Protein AF-A0A2V9MD38-F1 (afdb_monomer)

Sequence (112 aa):
MKYLKCSGLAAVSISLLCCALIQVLAQTASPVRDPFTPEQRKYWALQKVNRVDRPAVRHAGWARNPVDAFVLAQLEAKGLRPNPPADKITLLRRATLDLTGLPPTPEEVETF

Radius of gyration: 35.56 Å; Cα contacts (8 Å, |Δi|>4): 46; chains: 1; bounding box: 73×45×102 Å

Structure (mmCIF, N/CA/C/O backbone):
data_AF-A0A2V9MD38-F1
#
_entry.id   AF-A0A2V9MD38-F1
#
loop_
_atom_site.group_PDB
_atom_site.id
_atom_site.type_symbol
_atom_site.label_atom_id
_atom_site.label_alt_id
_atom_site.label_comp_id
_atom_site.label_asym_id
_atom_site.label_entity_id
_atom_site.label_seq_id
_atom_site.pdbx_PDB_ins_code
_atom_site.Cartn_x
_atom_site.Cartn_y
_atom_site.Cartn_z
_atom_site.occupancy
_atom_site.B_iso_or_equiv
_atom_site.auth_seq_id
_atom_site.auth_comp_id
_atom_site.auth_asym_id
_atom_site.auth_atom_id
_atom_site.pdbx_PDB_model_num
ATOM 1 N N . MET A 1 1 ? 52.778 15.391 -79.023 1.00 40.88 1 MET A N 1
ATOM 2 C CA . MET A 1 1 ? 53.192 16.340 -77.963 1.00 40.88 1 MET A CA 1
ATOM 3 C C . MET A 1 1 ? 51.948 16.879 -77.273 1.00 40.88 1 MET A C 1
ATOM 5 O O . MET A 1 1 ? 51.104 17.383 -77.991 1.00 40.88 1 MET A O 1
ATOM 9 N N . LYS A 1 2 ? 51.857 16.668 -75.941 1.00 52.50 2 LYS A N 1
ATOM 10 C CA . LYS A 1 2 ? 51.212 17.462 -74.858 1.00 52.50 2 LYS A CA 1
ATOM 11 C C . LYS A 1 2 ? 49.945 18.232 -75.285 1.00 52.50 2 LYS A C 1
ATOM 13 O O . LYS A 1 2 ? 50.048 19.066 -76.156 1.00 52.50 2 LYS A O 1
ATOM 18 N N . TYR A 1 3 ? 48.749 17.980 -74.748 1.00 51.81 3 TYR A N 1
ATOM 19 C CA . TYR A 1 3 ? 48.346 18.489 -73.433 1.00 51.81 3 TYR A CA 1
ATOM 20 C C . TYR A 1 3 ? 47.459 17.498 -72.670 1.00 51.81 3 TYR A C 1
ATOM 22 O O . TYR A 1 3 ? 46.305 17.234 -72.998 1.00 51.81 3 TYR A O 1
ATOM 30 N N . LEU A 1 4 ? 48.060 16.968 -71.613 1.00 49.25 4 LEU A N 1
ATOM 31 C CA . LEU A 1 4 ? 47.432 16.261 -70.516 1.00 49.25 4 LEU A CA 1
ATOM 32 C C . LEU A 1 4 ? 46.747 17.293 -69.590 1.00 49.25 4 LEU A C 1
ATOM 34 O O . LEU A 1 4 ? 47.369 18.289 -69.239 1.00 49.25 4 LEU A O 1
ATOM 38 N N . LYS A 1 5 ? 45.562 16.937 -69.073 1.00 54.25 5 LYS A N 1
ATOM 39 C CA . LYS A 1 5 ? 45.207 17.080 -67.642 1.00 54.25 5 LYS A CA 1
ATOM 40 C C . LYS A 1 5 ? 44.910 18.502 -67.106 1.00 54.25 5 LYS A C 1
ATOM 42 O O . LYS A 1 5 ? 45.734 19.085 -66.420 1.00 54.25 5 LYS A O 1
ATOM 47 N N . CYS A 1 6 ? 43.672 18.986 -67.277 1.00 48.53 6 CYS A N 1
ATOM 48 C CA . CYS A 1 6 ? 43.120 20.089 -66.455 1.00 48.53 6 CYS A CA 1
ATOM 49 C C . CYS A 1 6 ? 41.700 19.847 -65.892 1.00 48.53 6 CYS A C 1
ATOM 51 O O . CYS A 1 6 ? 41.157 20.711 -65.213 1.00 48.53 6 CYS A O 1
ATOM 53 N N . SER A 1 7 ? 41.090 18.674 -66.092 1.00 54.84 7 SER A N 1
ATOM 54 C CA . SER A 1 7 ? 39.696 18.402 -65.684 1.00 54.84 7 SER A CA 1
ATOM 55 C C . SER A 1 7 ? 39.518 17.943 -64.226 1.00 54.84 7 SER A C 1
ATOM 57 O O . SER A 1 7 ? 38.396 17.889 -63.736 1.00 54.84 7 SER A O 1
ATOM 59 N N . GLY A 1 8 ? 40.602 17.601 -63.520 1.00 55.31 8 GLY A N 1
ATOM 60 C CA . GLY A 1 8 ? 40.534 17.074 -62.149 1.00 55.31 8 GLY A CA 1
ATOM 61 C C . GLY A 1 8 ? 40.516 18.142 -61.053 1.00 55.31 8 GLY A C 1
ATOM 62 O O . GLY A 1 8 ? 39.910 17.931 -60.008 1.00 55.31 8 GLY A O 1
ATOM 63 N N . LEU A 1 9 ? 41.144 19.302 -61.279 1.00 55.59 9 LEU A N 1
ATOM 64 C CA . LEU A 1 9 ? 41.342 20.301 -60.222 1.00 55.59 9 LEU A CA 1
ATOM 65 C C . LEU A 1 9 ? 40.038 21.018 -59.835 1.00 55.59 9 LEU A C 1
ATOM 67 O O . LEU A 1 9 ? 39.780 21.192 -58.648 1.00 55.59 9 LEU A O 1
ATOM 71 N N . ALA A 1 10 ? 39.198 21.366 -60.819 1.00 56.94 10 ALA A N 1
ATOM 72 C CA . ALA A 1 10 ? 37.931 22.075 -60.604 1.00 56.94 10 ALA A CA 1
ATOM 73 C C . ALA A 1 10 ? 36.861 21.205 -59.913 1.00 56.94 10 ALA A C 1
ATOM 75 O O . ALA A 1 10 ? 36.119 21.685 -59.058 1.00 56.94 10 ALA A O 1
ATOM 76 N N . ALA A 1 11 ? 36.816 19.907 -60.231 1.00 59.62 11 ALA A N 1
ATOM 77 C CA . ALA A 1 11 ? 35.900 18.959 -59.593 1.00 59.62 11 ALA A CA 1
ATOM 78 C C . ALA A 1 11 ? 36.239 18.749 -58.105 1.00 59.62 11 ALA A C 1
ATOM 80 O O . ALA A 1 11 ? 35.344 18.674 -57.262 1.00 59.62 11 ALA A O 1
ATOM 81 N N . VAL A 1 12 ? 37.534 18.732 -57.770 1.00 59.59 12 VAL A N 1
ATOM 82 C CA . VAL A 1 12 ? 38.005 18.644 -56.381 1.00 59.59 12 VAL A CA 1
ATOM 83 C C . VAL A 1 12 ? 37.663 19.921 -55.604 1.00 59.59 12 VAL A C 1
ATOM 85 O O . VAL A 1 12 ? 37.255 19.829 -54.452 1.00 59.59 12 VAL A O 1
ATOM 88 N N . SER A 1 13 ? 37.724 21.106 -56.225 1.00 65.56 13 SER A N 1
ATOM 89 C CA . SER A 1 13 ? 37.388 22.372 -55.546 1.00 65.56 13 SER A CA 1
ATOM 90 C C . SER A 1 13 ? 35.896 22.487 -55.219 1.00 65.56 13 SER A C 1
ATOM 92 O O . SER A 1 13 ? 35.540 22.889 -54.113 1.00 65.56 13 SER A O 1
ATOM 94 N N . ILE A 1 14 ? 35.019 22.097 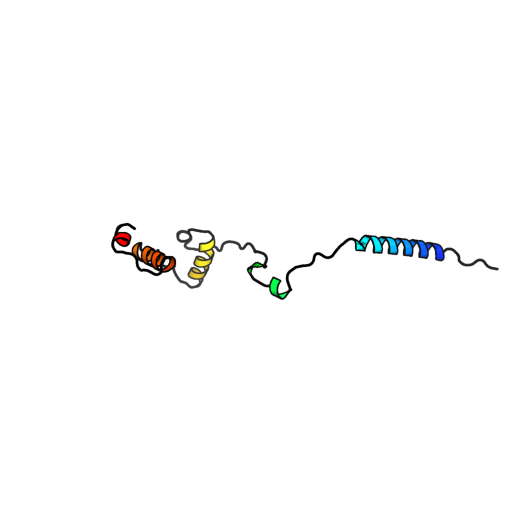-56.150 1.00 72.94 14 ILE A N 1
ATOM 95 C CA . ILE A 1 14 ? 33.560 22.123 -55.946 1.00 72.94 14 ILE A CA 1
ATOM 96 C C . ILE A 1 14 ? 33.146 21.105 -54.878 1.00 72.94 14 ILE A C 1
ATOM 98 O O . ILE A 1 14 ? 32.331 21.418 -54.012 1.00 72.94 14 ILE A O 1
ATOM 102 N N . SER A 1 15 ? 33.747 19.911 -54.884 1.00 72.19 15 SER A N 1
ATOM 103 C CA . SER A 1 15 ? 33.488 18.897 -53.857 1.00 72.19 15 SER A CA 1
ATOM 104 C C . SER A 1 15 ? 33.952 19.344 -52.469 1.00 72.19 15 SER A C 1
ATOM 106 O O . SER A 1 15 ? 33.262 19.083 -51.487 1.00 72.19 15 SER A O 1
ATOM 108 N N . LEU A 1 16 ? 35.094 20.031 -52.374 1.00 73.19 16 LEU A N 1
ATOM 109 C CA . LEU A 1 16 ? 35.608 20.555 -51.107 1.00 73.19 16 LEU A CA 1
ATOM 110 C C . LEU A 1 16 ? 34.762 21.721 -50.581 1.00 73.19 16 LEU A C 1
ATOM 112 O O . LEU A 1 16 ? 34.474 21.761 -49.389 1.00 73.19 16 LEU A O 1
ATOM 116 N N . LEU A 1 17 ? 34.301 22.622 -51.455 1.00 77.12 17 LEU A N 1
ATOM 117 C CA . LEU A 1 17 ? 33.382 23.707 -51.089 1.00 77.12 17 LEU A CA 1
ATOM 118 C C . LEU A 1 17 ? 32.014 23.178 -50.646 1.00 77.12 17 LEU A C 1
ATOM 120 O O . LEU A 1 17 ? 31.449 23.676 -49.677 1.00 77.12 17 LEU A O 1
ATOM 124 N N . CYS A 1 18 ? 31.502 22.142 -51.312 1.00 78.50 18 CYS A N 1
ATOM 125 C CA . CYS A 1 18 ? 30.250 21.494 -50.936 1.00 78.50 18 CYS A CA 1
ATOM 126 C C . CYS A 1 18 ? 30.373 20.785 -49.578 1.00 78.50 18 CYS A C 1
ATOM 128 O O . CYS A 1 18 ? 29.533 20.987 -48.705 1.00 78.50 18 CYS A O 1
ATOM 130 N N . CYS A 1 19 ? 31.463 20.040 -49.348 1.00 76.81 19 CYS A N 1
ATOM 131 C CA . CYS A 1 19 ? 31.754 19.457 -48.036 1.00 76.81 19 CYS A CA 1
ATOM 132 C C . CYS A 1 19 ? 31.870 20.530 -46.950 1.00 76.81 19 CYS A C 1
ATOM 134 O O . CYS A 1 19 ? 31.269 20.374 -45.894 1.00 76.81 19 CYS A O 1
ATOM 136 N N . ALA A 1 20 ? 32.576 21.632 -47.214 1.00 77.81 20 ALA A N 1
ATOM 137 C CA . ALA A 1 20 ? 32.715 22.724 -46.256 1.00 77.81 20 ALA A CA 1
ATOM 138 C C . ALA A 1 20 ? 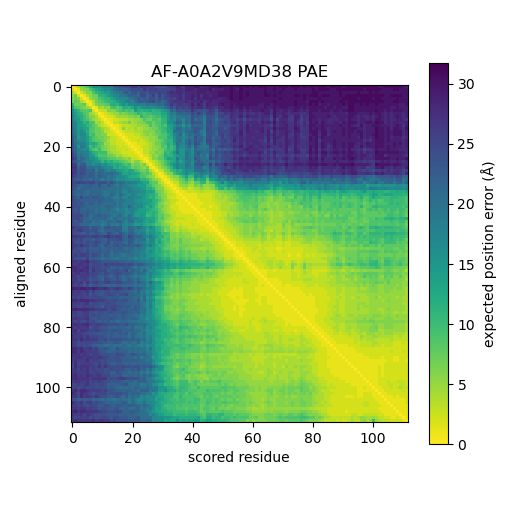31.358 23.373 -45.924 1.00 77.81 20 ALA A C 1
ATOM 140 O O . ALA A 1 20 ? 31.078 23.646 -44.760 1.00 77.81 20 ALA A O 1
ATOM 141 N N . LEU A 1 21 ? 30.480 23.554 -46.917 1.00 75.62 21 LEU A N 1
ATOM 142 C CA . LEU A 1 21 ? 29.130 24.083 -46.710 1.00 75.62 21 LEU A CA 1
ATOM 143 C C . LEU A 1 21 ? 28.262 23.120 -45.879 1.00 75.62 21 LEU A C 1
ATOM 145 O O . LEU A 1 21 ? 27.587 23.546 -44.944 1.00 75.62 21 LEU A O 1
ATOM 149 N N . ILE A 1 22 ? 28.329 21.816 -46.168 1.00 73.88 22 ILE A N 1
ATOM 150 C CA . ILE A 1 22 ? 27.633 20.765 -45.406 1.00 73.88 22 ILE A CA 1
ATOM 151 C C . ILE A 1 22 ? 28.163 20.700 -43.963 1.00 73.88 22 ILE A C 1
ATOM 153 O O . ILE A 1 22 ? 27.381 20.591 -43.019 1.00 73.88 22 ILE A O 1
ATOM 157 N N . GLN A 1 23 ? 29.478 20.827 -43.773 1.00 73.25 23 GLN A N 1
ATOM 158 C CA . GLN A 1 23 ? 30.113 20.850 -42.454 1.00 73.25 23 GLN A CA 1
ATOM 159 C C . GLN A 1 23 ? 29.744 22.097 -41.639 1.00 73.25 23 GLN A C 1
ATOM 161 O O . GLN A 1 23 ? 29.632 21.996 -40.420 1.00 73.25 23 GLN A O 1
ATOM 166 N N . VAL A 1 24 ? 29.544 23.258 -42.272 1.00 72.19 24 VAL A N 1
ATOM 167 C CA . VAL A 1 24 ? 29.105 24.493 -41.594 1.00 72.19 24 VAL A CA 1
ATOM 168 C C . VAL A 1 24 ? 27.626 24.422 -41.203 1.00 72.19 24 VAL A C 1
ATOM 170 O O . VAL A 1 24 ? 27.275 24.793 -40.086 1.00 72.19 24 VAL A O 1
ATOM 173 N N . LEU A 1 25 ? 26.760 23.881 -42.067 1.00 67.06 25 LEU A N 1
ATOM 174 C CA . LEU A 1 25 ? 25.333 23.704 -41.760 1.00 67.06 25 LEU A CA 1
ATOM 175 C C . LEU A 1 25 ? 25.091 22.697 -40.621 1.00 67.06 25 LEU A C 1
ATOM 177 O O . LEU A 1 25 ? 24.135 22.846 -39.866 1.00 67.06 25 LEU A O 1
ATOM 181 N N . ALA A 1 26 ? 25.971 21.707 -40.447 1.00 67.19 26 ALA A N 1
ATOM 182 C CA . ALA A 1 26 ? 25.874 20.729 -39.361 1.00 67.19 26 ALA A CA 1
ATOM 183 C C . ALA A 1 26 ? 26.174 21.309 -37.960 1.00 67.19 26 ALA A C 1
ATOM 185 O O . ALA A 1 26 ? 25.845 20.679 -36.955 1.00 67.19 26 ALA A O 1
ATOM 186 N N . GLN A 1 27 ? 26.783 22.497 -37.863 1.00 64.06 27 GLN A N 1
ATOM 187 C CA . GLN A 1 27 ? 27.236 23.079 -36.590 1.00 64.06 27 GLN A CA 1
ATOM 188 C C . GLN A 1 27 ? 26.149 23.849 -35.822 1.00 64.06 27 GLN A C 1
ATOM 190 O O . GLN A 1 27 ? 26.396 24.299 -34.706 1.00 64.06 27 GLN A O 1
ATOM 195 N N . THR A 1 28 ? 24.936 23.995 -36.364 1.00 58.69 28 THR A N 1
ATOM 196 C CA . THR A 1 28 ? 23.860 24.749 -35.691 1.00 58.69 28 THR A CA 1
ATOM 197 C C . THR A 1 28 ? 23.119 23.943 -34.622 1.00 58.69 28 THR A C 1
ATOM 199 O O . THR A 1 28 ? 22.321 24.503 -33.871 1.00 58.69 28 THR A O 1
ATOM 202 N N . ALA A 1 29 ? 23.368 22.635 -34.522 1.00 66.50 29 ALA A N 1
ATOM 203 C CA . ALA A 1 29 ? 22.769 21.794 -33.495 1.00 66.50 29 ALA A CA 1
ATOM 204 C C . ALA A 1 29 ? 23.594 21.874 -32.201 1.00 66.50 29 ALA A C 1
ATOM 206 O O . ALA A 1 29 ? 24.564 21.143 -32.008 1.00 66.50 29 ALA A O 1
ATOM 207 N N . SER A 1 30 ? 23.202 22.770 -31.294 1.00 65.81 30 SER A N 1
ATOM 208 C CA . SER A 1 30 ? 23.730 22.754 -29.927 1.00 65.81 30 SER A CA 1
ATOM 209 C C . SER A 1 30 ? 23.246 21.487 -29.208 1.00 65.81 30 SER A C 1
ATOM 211 O O . SER A 1 30 ? 22.045 21.204 -29.240 1.00 65.81 30 SER A O 1
ATOM 213 N N . PRO A 1 31 ? 24.129 20.714 -28.549 1.00 74.00 31 PRO A N 1
ATOM 214 C CA . PRO A 1 31 ? 23.708 19.522 -27.829 1.00 74.00 31 PRO A CA 1
ATOM 215 C C . PRO A 1 31 ? 22.826 19.924 -26.645 1.00 74.00 31 PRO A C 1
ATOM 217 O O . PRO A 1 31 ? 23.220 20.738 -25.805 1.00 74.00 31 PRO A O 1
ATOM 220 N N . VAL A 1 32 ? 21.634 19.332 -26.561 1.00 80.00 32 VAL A N 1
ATOM 221 C CA . VAL A 1 32 ? 20.804 19.411 -25.356 1.00 80.00 32 VAL A CA 1
ATOM 222 C C . VAL A 1 32 ? 21.597 18.769 -24.219 1.00 80.00 32 VAL A C 1
ATOM 224 O O . VAL A 1 32 ? 21.922 17.583 -24.274 1.00 80.00 32 VAL A O 1
ATOM 227 N N . ARG A 1 33 ? 21.953 19.559 -23.203 1.00 78.94 33 ARG A N 1
ATOM 228 C CA . ARG A 1 33 ? 22.605 19.042 -21.997 1.00 78.94 33 ARG A CA 1
ATOM 229 C C . ARG A 1 33 ? 21.561 18.283 -21.188 1.00 78.94 33 ARG A C 1
ATOM 231 O O . ARG A 1 33 ? 20.634 18.896 -20.667 1.00 78.94 33 ARG A O 1
ATOM 238 N N . ASP A 1 34 ? 21.706 16.966 -21.105 1.00 84.12 34 ASP A N 1
ATOM 239 C CA . ASP A 1 34 ? 20.925 16.158 -20.171 1.00 84.12 34 ASP A CA 1
ATOM 240 C C . ASP A 1 34 ? 21.392 16.492 -18.744 1.00 84.12 34 ASP A C 1
ATOM 242 O O . ASP A 1 34 ? 22.584 16.345 -18.455 1.00 84.12 34 ASP A O 1
ATOM 246 N N . PRO A 1 35 ? 20.507 16.984 -17.860 1.00 87.69 35 PRO A N 1
ATOM 247 C CA . PRO A 1 35 ? 20.882 17.308 -16.490 1.00 87.69 35 PRO A CA 1
ATOM 248 C C . PRO A 1 35 ? 21.184 16.065 -15.634 1.00 87.69 35 PRO A C 1
ATOM 250 O O . PRO A 1 35 ? 21.645 16.228 -14.506 1.00 87.69 35 PRO A O 1
ATOM 253 N N . PHE A 1 36 ? 20.938 14.845 -16.133 1.00 91.19 36 PHE A N 1
ATOM 254 C CA . PHE A 1 36 ? 21.070 13.608 -15.367 1.00 91.19 36 PHE A CA 1
ATOM 255 C C . PHE A 1 36 ? 22.241 12.723 -15.819 1.00 91.19 36 PHE A C 1
ATOM 257 O O . PHE A 1 36 ? 22.442 12.457 -17.008 1.00 91.19 36 PHE A O 1
ATOM 264 N N . THR A 1 37 ? 22.979 12.172 -14.851 1.00 93.69 37 THR A N 1
ATOM 265 C CA . THR A 1 37 ? 23.988 11.135 -15.118 1.00 93.69 37 THR A CA 1
ATOM 266 C C . THR A 1 37 ? 23.327 9.813 -15.547 1.00 93.69 37 THR A C 1
ATOM 268 O O . THR A 1 37 ? 22.136 9.585 -15.290 1.00 93.69 37 THR A O 1
ATOM 271 N N . PRO A 1 38 ? 24.065 8.890 -16.195 1.00 92.19 38 PRO A N 1
ATOM 272 C CA . PRO A 1 38 ? 23.552 7.557 -16.524 1.00 92.19 38 PRO A CA 1
ATOM 273 C C . PRO A 1 38 ? 23.000 6.784 -15.315 1.00 92.19 38 PRO A C 1
ATOM 275 O O . PRO A 1 38 ? 22.030 6.042 -15.449 1.00 92.19 38 PRO A O 1
ATOM 278 N N . GLU A 1 39 ? 23.588 6.966 -14.134 1.00 93.50 39 GLU A N 1
ATOM 279 C CA . GLU A 1 39 ? 23.165 6.339 -12.880 1.00 93.50 39 GLU A CA 1
ATOM 280 C C . GLU A 1 39 ? 21.856 6.946 -12.383 1.00 93.50 39 GLU A C 1
ATOM 282 O O . GLU A 1 39 ? 20.933 6.206 -12.048 1.00 93.50 39 GLU A O 1
ATOM 287 N N . GLN A 1 40 ? 21.737 8.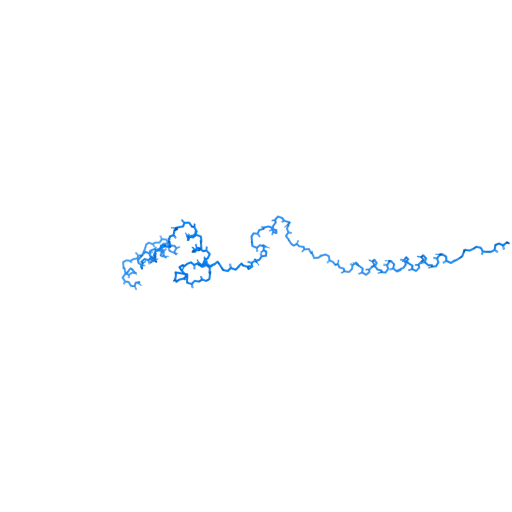277 -12.403 1.00 94.81 40 GLN A N 1
ATOM 288 C CA . GLN A 1 40 ? 20.514 8.975 -11.999 1.00 94.81 40 GLN A CA 1
ATOM 289 C C . GLN A 1 40 ? 19.332 8.580 -12.878 1.00 94.81 40 GLN A C 1
ATOM 291 O O . GLN A 1 40 ? 18.239 8.341 -12.371 1.00 94.81 40 GLN A O 1
ATOM 296 N N . ARG A 1 41 ? 19.552 8.406 -14.187 1.00 92.88 41 ARG A N 1
ATOM 297 C CA . ARG A 1 41 ? 18.499 7.946 -15.100 1.00 92.88 41 ARG A CA 1
ATOM 298 C C . ARG A 1 41 ? 17.927 6.581 -14.725 1.00 92.88 41 ARG A C 1
ATOM 300 O O . ARG A 1 41 ? 16.793 6.318 -15.100 1.00 92.88 41 ARG A O 1
ATOM 307 N N . LYS A 1 42 ? 18.636 5.743 -13.957 1.00 94.62 42 LYS A N 1
ATOM 308 C CA . LYS A 1 42 ? 18.126 4.449 -13.459 1.00 94.62 42 LYS A CA 1
ATOM 309 C C . LYS A 1 42 ? 17.172 4.576 -12.267 1.00 94.62 42 LYS A C 1
ATOM 311 O O . LYS A 1 42 ? 16.562 3.579 -11.889 1.00 94.62 42 LYS A O 1
ATOM 316 N N . TYR A 1 43 ? 17.031 5.755 -11.657 1.00 95.25 43 TYR A N 1
ATOM 317 C CA . TYR A 1 43 ? 16.083 5.953 -10.563 1.00 95.25 43 TYR A CA 1
ATOM 318 C C . TYR A 1 43 ? 14.658 5.678 -11.023 1.00 95.25 43 TYR A C 1
ATOM 320 O O . TYR A 1 43 ? 14.246 6.130 -12.089 1.00 95.25 43 TYR A O 1
ATOM 328 N N . TRP A 1 44 ? 13.888 4.983 -10.185 1.00 93.88 44 TRP A N 1
ATOM 329 C CA . TRP A 1 44 ? 12.518 4.571 -10.496 1.00 93.88 44 TRP A CA 1
ATOM 330 C C . TRP A 1 44 ? 11.634 5.733 -10.981 1.00 93.88 44 TRP A C 1
ATOM 332 O O . TRP A 1 44 ? 10.903 5.573 -11.952 1.00 93.88 44 TRP A O 1
ATOM 342 N N . ALA A 1 45 ? 11.772 6.921 -10.381 1.00 94.62 45 ALA A N 1
ATOM 343 C CA . ALA A 1 45 ? 11.007 8.114 -10.751 1.00 94.62 45 ALA A CA 1
ATOM 344 C C . ALA A 1 45 ? 11.340 8.684 -12.148 1.00 94.62 45 ALA A C 1
ATOM 346 O O . ALA A 1 45 ? 10.532 9.421 -12.706 1.00 94.62 45 ALA A O 1
ATOM 347 N N . LEU A 1 46 ? 12.515 8.364 -12.707 1.00 93.00 46 LEU A N 1
ATOM 348 C CA . LEU A 1 46 ? 12.954 8.805 -14.040 1.00 93.00 46 LEU A CA 1
ATOM 349 C C . LEU A 1 46 ? 12.773 7.722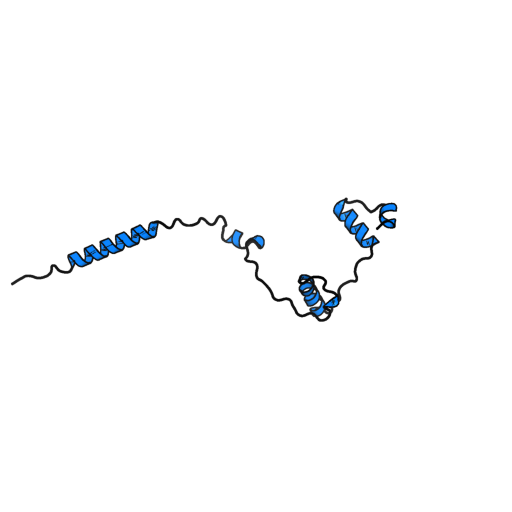 -15.113 1.00 93.00 46 LEU A C 1
ATOM 351 O O . LEU A 1 46 ? 13.015 7.967 -16.295 1.00 93.00 46 LEU A O 1
ATOM 355 N N . GLN A 1 47 ? 12.348 6.521 -14.720 1.00 93.06 47 GLN A N 1
ATOM 356 C CA . GLN A 1 47 ? 12.030 5.457 -15.659 1.00 93.06 47 GLN A CA 1
ATOM 357 C C . GLN A 1 47 ? 10.701 5.744 -16.360 1.00 93.06 47 GLN A C 1
ATOM 359 O O . GLN A 1 47 ? 9.751 6.272 -15.780 1.00 93.06 47 GLN A O 1
ATOM 364 N N . LYS A 1 48 ? 10.612 5.357 -17.634 1.00 93.81 48 LYS A N 1
ATOM 365 C CA . LYS A 1 48 ? 9.366 5.460 -18.392 1.00 93.81 48 LYS A CA 1
ATOM 366 C C . LYS A 1 48 ? 8.294 4.572 -17.755 1.00 93.81 48 LYS A C 1
ATOM 368 O O . LYS A 1 48 ? 8.520 3.385 -17.525 1.00 93.81 48 LYS A O 1
ATOM 373 N N . VAL A 1 49 ? 7.104 5.131 -17.539 1.00 93.25 49 VAL A N 1
ATOM 374 C CA . VAL A 1 49 ? 5.944 4.363 -17.073 1.00 93.25 49 VAL A CA 1
ATOM 375 C C . VAL A 1 49 ? 5.479 3.428 -18.188 1.00 93.25 49 VAL A C 1
ATOM 377 O O . VAL A 1 49 ? 5.053 3.876 -19.256 1.00 93.25 49 VAL A O 1
ATOM 380 N N . ASN A 1 50 ? 5.540 2.125 -17.929 1.00 90.50 50 ASN A N 1
ATOM 381 C CA . ASN A 1 50 ? 5.011 1.101 -18.823 1.00 90.50 50 ASN A CA 1
ATOM 382 C C . ASN A 1 50 ? 3.575 0.765 -18.416 1.00 90.50 50 ASN A C 1
ATOM 384 O O . ASN A 1 50 ? 3.302 0.498 -17.246 1.00 90.50 50 ASN A O 1
ATOM 388 N N . ARG A 1 51 ? 2.650 0.771 -19.380 1.00 90.00 51 ARG A N 1
ATOM 389 C CA . ARG A 1 51 ? 1.284 0.293 -19.147 1.00 90.00 51 ARG A CA 1
ATOM 390 C C . ARG A 1 51 ? 1.289 -1.230 -19.175 1.00 90.00 51 ARG A C 1
ATOM 392 O O . ARG A 1 51 ? 1.782 -1.816 -20.132 1.00 90.00 51 ARG A O 1
ATOM 399 N N . VAL A 1 52 ? 0.755 -1.837 -18.122 1.00 92.00 52 VAL A N 1
ATOM 400 C CA . VAL A 1 52 ? 0.625 -3.290 -17.981 1.00 92.00 52 VAL A CA 1
ATOM 401 C C . VAL A 1 52 ? -0.855 -3.635 -18.008 1.00 92.00 52 VAL A C 1
ATOM 403 O O . VAL A 1 52 ? -1.662 -2.937 -17.386 1.00 92.00 52 VAL A O 1
ATOM 406 N N . ASP A 1 53 ? -1.202 -4.700 -18.722 1.00 93.50 53 ASP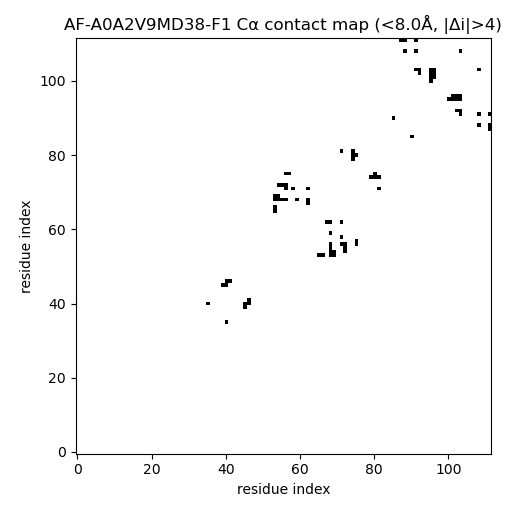 A N 1
ATOM 407 C CA . ASP A 1 53 ? -2.569 -5.199 -18.739 1.00 93.50 53 ASP A CA 1
ATOM 408 C C . ASP A 1 53 ? -2.970 -5.727 -17.365 1.00 93.50 53 ASP A C 1
ATOM 410 O O . ASP A 1 53 ? -2.172 -6.278 -16.602 1.00 93.50 53 ASP A O 1
ATOM 414 N N . ARG A 1 54 ? -4.243 -5.533 -17.035 1.00 93.94 54 ARG A N 1
ATOM 415 C CA . ARG A 1 54 ? -4.786 -5.986 -15.760 1.00 93.94 54 ARG A CA 1
ATOM 416 C C . ARG A 1 54 ? -4.825 -7.518 -15.739 1.00 93.94 54 ARG A C 1
ATOM 418 O O . ARG A 1 54 ? -5.357 -8.102 -16.684 1.00 93.94 54 ARG A O 1
ATOM 425 N N . PRO A 1 55 ? -4.342 -8.176 -14.673 1.00 95.25 55 PRO A N 1
ATOM 426 C CA . PRO A 1 55 ? -4.430 -9.625 -14.574 1.00 95.25 55 PRO A CA 1
ATOM 427 C C . PRO A 1 55 ? -5.888 -10.073 -14.432 1.00 95.25 55 PRO A C 1
ATOM 429 O O . PRO A 1 55 ? -6.707 -9.403 -13.796 1.00 95.25 55 PRO A O 1
ATOM 432 N N . ALA A 1 56 ? -6.199 -11.234 -15.007 1.00 93.75 56 ALA A N 1
ATOM 433 C CA . ALA A 1 56 ? -7.459 -11.914 -14.755 1.00 93.75 56 ALA A CA 1
ATOM 434 C C . ALA A 1 56 ? -7.441 -12.516 -13.342 1.00 93.75 56 ALA A C 1
ATOM 436 O O . ALA A 1 56 ? -6.480 -13.183 -12.961 1.00 93.75 56 ALA A O 1
ATOM 437 N N . VAL A 1 57 ? -8.506 -12.279 -12.579 1.00 95.38 57 VAL A N 1
ATOM 438 C CA . VAL A 1 57 ? -8.665 -12.737 -11.191 1.00 95.38 57 VAL A CA 1
ATOM 439 C C . VAL A 1 57 ? -9.982 -13.482 -11.043 1.00 95.38 57 VAL A C 1
ATOM 441 O O . VAL A 1 57 ? -10.961 -13.162 -11.720 1.00 95.38 57 VAL A O 1
ATOM 444 N N . ARG A 1 58 ? -10.022 -14.479 -10.159 1.00 92.50 58 ARG A N 1
ATOM 445 C CA . ARG A 1 58 ? -11.211 -15.318 -9.940 1.00 92.50 58 ARG A CA 1
ATOM 446 C C . ARG A 1 58 ? -12.259 -14.584 -9.109 1.00 92.50 58 ARG A C 1
ATOM 448 O O . ARG A 1 58 ? -13.445 -14.635 -9.423 1.00 92.50 58 ARG A O 1
ATOM 455 N N . HIS A 1 59 ? -11.831 -13.872 -8.069 1.00 89.00 59 HIS A N 1
ATOM 456 C CA . HIS A 1 59 ? -12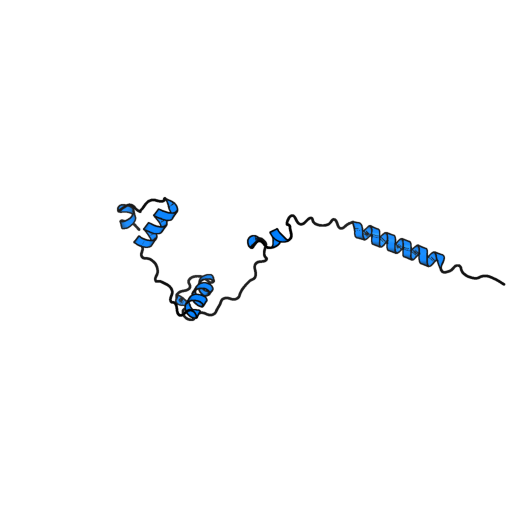.714 -13.198 -7.114 1.00 89.00 59 HIS A CA 1
ATOM 457 C C . HIS A 1 59 ? -12.825 -11.689 -7.370 1.00 89.00 59 HIS A C 1
ATOM 459 O O . HIS A 1 59 ? -12.647 -10.873 -6.464 1.00 89.00 59 HIS A O 1
ATOM 465 N N . ALA A 1 60 ? -13.159 -11.307 -8.608 1.00 88.69 60 ALA A N 1
ATOM 466 C CA . ALA A 1 60 ? -13.193 -9.908 -9.046 1.00 88.69 60 ALA A CA 1
ATOM 467 C C . ALA A 1 60 ? -14.076 -8.981 -8.182 1.00 88.69 60 ALA A C 1
ATOM 469 O O . ALA A 1 60 ? -13.788 -7.794 -8.098 1.00 88.69 60 ALA A O 1
ATOM 470 N N . GLY A 1 61 ? -15.099 -9.506 -7.494 1.00 91.12 61 GLY A N 1
ATOM 471 C CA . GLY A 1 61 ? -15.974 -8.720 -6.612 1.00 91.12 61 GLY A CA 1
ATOM 472 C C . GLY A 1 61 ? -15.297 -8.135 -5.362 1.00 91.12 61 GLY A C 1
ATOM 473 O O . GLY A 1 61 ? -15.851 -7.227 -4.751 1.00 91.12 61 GLY A O 1
ATOM 474 N N . TRP A 1 62 ? -14.112 -8.624 -4.974 1.00 92.56 62 TRP A N 1
ATOM 475 C CA . TRP A 1 62 ? -13.328 -8.015 -3.890 1.00 92.56 62 TRP A CA 1
ATOM 476 C C . TRP A 1 62 ? -12.573 -6.759 -4.349 1.00 92.56 62 TRP A C 1
ATOM 478 O O . TRP A 1 62 ? -12.402 -5.820 -3.572 1.00 92.56 62 TRP A O 1
ATOM 488 N N . ALA A 1 63 ? -12.133 -6.733 -5.610 1.00 93.06 63 ALA A N 1
ATOM 489 C CA . ALA A 1 63 ? -11.381 -5.622 -6.174 1.00 93.06 63 ALA A CA 1
ATOM 490 C C . ALA A 1 63 ? -12.298 -4.404 -6.364 1.00 93.06 63 ALA A C 1
ATOM 492 O O . ALA A 1 63 ? -13.254 -4.452 -7.137 1.00 93.06 63 ALA A O 1
ATOM 493 N N . ARG A 1 64 ? -12.000 -3.297 -5.676 1.00 92.56 64 ARG A N 1
ATOM 494 C CA . ARG A 1 64 ? -12.753 -2.036 -5.796 1.00 92.56 64 ARG A CA 1
ATOM 495 C C . ARG A 1 64 ? -12.177 -1.143 -6.885 1.00 92.56 64 ARG A C 1
ATOM 497 O O . ARG A 1 64 ? -12.913 -0.416 -7.542 1.00 92.56 64 ARG A O 1
ATOM 504 N N . ASN A 1 65 ? -10.867 -1.230 -7.090 1.00 93.88 65 ASN A N 1
ATOM 505 C CA . ASN A 1 65 ? -10.124 -0.449 -8.064 1.00 93.88 65 ASN A CA 1
ATOM 506 C C . ASN A 1 65 ? -9.345 -1.358 -9.029 1.00 93.88 65 ASN A C 1
ATOM 508 O O . ASN A 1 65 ? -8.992 -2.485 -8.679 1.00 93.88 65 ASN A O 1
ATOM 512 N N . PRO A 1 66 ? -8.978 -0.871 -10.232 1.00 92.75 66 PRO A N 1
ATOM 513 C CA . PRO A 1 66 ? -8.154 -1.623 -11.182 1.00 92.75 66 PRO A CA 1
ATOM 514 C C . PRO A 1 66 ? -6.837 -2.163 -10.611 1.00 92.75 66 PRO A C 1
ATOM 516 O O . PRO A 1 66 ? -6.375 -3.218 -11.041 1.00 92.75 66 PRO A O 1
ATOM 519 N N . VAL A 1 67 ? -6.239 -1.444 -9.655 1.00 93.81 67 VAL A N 1
ATOM 520 C CA . VAL A 1 67 ? -4.974 -1.825 -9.010 1.00 93.81 67 VAL A CA 1
ATOM 521 C C . VAL A 1 67 ? -5.126 -3.039 -8.085 1.00 93.81 67 VAL A C 1
ATOM 523 O O . VAL A 1 67 ? -4.203 -3.844 -7.976 1.00 93.81 67 VAL A O 1
ATOM 526 N N . ASP A 1 68 ? -6.306 -3.239 -7.494 1.00 95.31 68 ASP A N 1
ATOM 527 C CA . ASP A 1 68 ? -6.560 -4.332 -6.547 1.00 95.31 68 ASP A CA 1
ATOM 528 C C . ASP A 1 68 ? -6.454 -5.703 -7.227 1.00 95.31 68 ASP A C 1
ATOM 530 O O . ASP A 1 68 ? -6.099 -6.691 -6.585 1.00 95.31 68 ASP A O 1
ATOM 534 N N . ALA A 1 69 ? -6.687 -5.763 -8.544 1.00 95.94 69 ALA A N 1
ATOM 535 C CA . ALA A 1 69 ? -6.523 -6.981 -9.333 1.00 95.94 69 ALA A CA 1
ATOM 536 C C . ALA A 1 69 ? -5.081 -7.511 -9.291 1.00 95.94 69 ALA A C 1
ATOM 538 O O . ALA A 1 69 ? -4.879 -8.721 -9.262 1.00 95.94 69 ALA A O 1
ATOM 539 N N . PHE A 1 70 ? -4.073 -6.634 -9.233 1.00 95.75 70 PHE A N 1
ATOM 540 C CA . PHE A 1 70 ? -2.670 -7.052 -9.152 1.00 95.75 70 PHE A CA 1
ATOM 541 C C . PHE A 1 70 ? -2.344 -7.699 -7.803 1.00 95.75 70 PHE A C 1
ATOM 543 O O . PHE A 1 70 ? -1.625 -8.696 -7.752 1.00 95.75 70 PHE A O 1
ATOM 550 N N . VAL A 1 71 ? -2.911 -7.172 -6.714 1.00 95.44 71 VAL A N 1
ATOM 551 C CA . VAL A 1 71 ? -2.771 -7.760 -5.375 1.00 95.44 71 VAL A CA 1
ATOM 552 C C . VAL A 1 71 ? -3.525 -9.085 -5.303 1.00 95.44 71 VAL A C 1
ATOM 554 O O . VAL A 1 71 ? -2.961 -10.093 -4.877 1.00 95.44 71 VAL A O 1
ATOM 557 N N . LEU A 1 72 ? -4.778 -9.104 -5.764 1.00 96.81 72 LEU A N 1
ATOM 558 C CA . LEU A 1 72 ? -5.622 -10.293 -5.727 1.00 96.81 72 LEU A CA 1
ATOM 559 C C . LEU A 1 72 ? -5.039 -11.435 -6.566 1.00 96.81 72 LEU A C 1
ATOM 561 O O . LEU A 1 72 ? -5.014 -12.563 -6.088 1.00 96.81 72 LEU A O 1
ATOM 565 N N . ALA A 1 73 ? -4.487 -11.151 -7.750 1.00 96.69 73 ALA A N 1
ATOM 566 C CA . ALA A 1 73 ? -3.817 -12.156 -8.574 1.00 96.69 73 ALA A CA 1
ATOM 567 C C . ALA A 1 73 ? -2.675 -12.856 -7.817 1.00 96.69 73 ALA A C 1
ATOM 569 O O . ALA A 1 73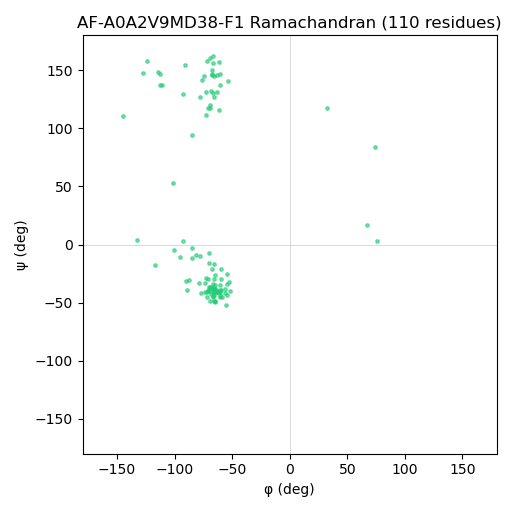 ? -2.549 -14.078 -7.871 1.00 96.69 73 ALA A O 1
ATOM 570 N N . GLN A 1 74 ? -1.877 -12.098 -7.057 1.00 96.88 74 GLN A N 1
ATOM 571 C CA . GLN A 1 74 ? -0.781 -12.661 -6.265 1.00 96.88 74 GLN A CA 1
ATOM 572 C C . GLN A 1 74 ? -1.264 -13.425 -5.030 1.00 96.88 74 GLN A C 1
ATOM 574 O O . GLN A 1 74 ? -0.635 -14.411 -4.643 1.00 96.88 74 GLN A O 1
ATOM 579 N N . LEU A 1 75 ? -2.366 -12.999 -4.408 1.00 96.69 75 LEU A N 1
ATOM 580 C CA . LEU A 1 75 ? -2.998 -13.753 -3.324 1.00 96.69 75 LEU A CA 1
ATOM 581 C C . LEU A 1 75 ? -3.537 -15.091 -3.843 1.00 96.69 75 LEU A C 1
ATOM 583 O O . LEU A 1 75 ? -3.197 -16.135 -3.291 1.00 96.69 75 LEU A O 1
ATOM 587 N N . GLU A 1 76 ? -4.284 -15.072 -4.949 1.00 96.12 76 GLU A N 1
ATOM 588 C CA . GLU A 1 76 ? -4.848 -16.265 -5.589 1.00 96.12 76 GLU A CA 1
ATOM 589 C C . GLU A 1 76 ? -3.757 -17.244 -6.043 1.00 96.12 76 GLU A C 1
ATOM 591 O O . GLU A 1 76 ? -3.869 -18.442 -5.779 1.00 96.12 76 GLU A O 1
ATOM 596 N N . ALA A 1 77 ? -2.671 -16.749 -6.649 1.00 96.88 77 ALA A N 1
ATOM 597 C CA . ALA A 1 77 ? -1.526 -17.571 -7.050 1.00 96.88 77 ALA A CA 1
ATOM 598 C C . ALA A 1 77 ? -0.859 -18.285 -5.862 1.00 96.88 77 ALA A C 1
ATOM 600 O O . ALA A 1 77 ? -0.322 -19.380 -6.015 1.00 96.88 77 ALA A O 1
ATOM 601 N N . LYS A 1 78 ? -0.918 -17.684 -4.668 1.00 97.44 78 LYS A N 1
ATOM 602 C CA . LYS A 1 78 ? -0.396 -18.252 -3.417 1.00 97.44 78 LYS A CA 1
ATOM 603 C C . LYS A 1 78 ? -1.442 -19.036 -2.618 1.00 97.44 78 LYS A C 1
ATOM 605 O O . LYS A 1 78 ? -1.142 -19.478 -1.513 1.00 97.44 78 LYS A O 1
ATOM 610 N N . GLY A 1 79 ? -2.666 -19.187 -3.130 1.00 96.19 79 GLY A N 1
ATOM 611 C CA . GLY A 1 79 ? -3.770 -19.828 -2.407 1.00 96.19 79 GLY A CA 1
ATOM 612 C C . GLY A 1 79 ? -4.254 -19.045 -1.179 1.00 96.19 79 GLY A C 1
ATOM 613 O O . GLY A 1 79 ? -4.930 -19.606 -0.318 1.00 96.19 79 GLY A O 1
ATOM 614 N N . LEU A 1 80 ? -3.910 -17.761 -1.079 1.00 96.19 80 LEU A N 1
ATOM 615 C CA . LEU A 1 80 ? -4.323 -16.871 -0.001 1.00 96.19 80 LEU A CA 1
ATOM 616 C C . LEU A 1 80 ? -5.626 -16.159 -0.359 1.00 96.19 80 LEU A C 1
ATOM 618 O O . LEU A 1 80 ? -5.949 -15.937 -1.526 1.00 96.19 80 LEU A O 1
ATOM 622 N N . ARG A 1 81 ? -6.364 -15.759 0.675 1.00 93.06 81 ARG A N 1
ATOM 623 C CA . ARG A 1 81 ? -7.569 -14.939 0.539 1.00 93.06 81 ARG A CA 1
ATOM 624 C C . ARG A 1 81 ? -7.322 -13.559 1.140 1.00 93.06 81 ARG A C 1
ATOM 626 O O . ARG A 1 81 ? -6.587 -13.464 2.123 1.00 93.06 81 ARG A O 1
ATOM 633 N N . PRO A 1 82 ? -7.927 -12.500 0.583 1.00 93.12 82 PRO A N 1
ATOM 634 C CA . PRO A 1 82 ? -7.888 -11.196 1.218 1.00 93.12 82 PRO A CA 1
ATOM 635 C C . PRO A 1 82 ? -8.525 -11.229 2.608 1.00 93.12 82 PRO A C 1
ATOM 637 O O . PRO A 1 82 ? -9.512 -11.935 2.830 1.00 93.12 82 PRO A O 1
ATOM 640 N N . ASN A 1 83 ? -7.996 -10.419 3.522 1.00 91.69 83 ASN A N 1
ATOM 641 C CA . ASN A 1 83 ? -8.635 -10.211 4.815 1.00 91.69 83 ASN A CA 1
ATOM 642 C C . ASN A 1 83 ? -9.965 -9.458 4.648 1.00 91.69 83 ASN A C 1
ATOM 644 O O . ASN A 1 83 ? -10.103 -8.643 3.726 1.00 91.69 83 ASN A O 1
ATOM 648 N N . PRO A 1 84 ? -10.938 -9.695 5.546 1.00 91.44 84 PRO A N 1
ATOM 649 C CA . PRO A 1 84 ? -12.145 -8.886 5.586 1.00 91.44 84 PRO A CA 1
ATOM 650 C C . PRO A 1 84 ? -11.798 -7.414 5.880 1.00 91.44 84 PRO A C 1
ATOM 652 O O . PRO A 1 84 ? -10.745 -7.130 6.464 1.00 91.44 84 PRO A O 1
ATOM 655 N N . PRO A 1 85 ? -12.675 -6.468 5.500 1.00 91.00 85 PRO A N 1
ATOM 656 C CA . PRO A 1 85 ? -12.544 -5.077 5.914 1.00 91.00 85 PRO A CA 1
ATOM 657 C C . PRO A 1 85 ? -12.422 -4.965 7.436 1.00 91.00 85 PRO A C 1
ATOM 659 O O . PRO A 1 85 ? -13.091 -5.691 8.171 1.00 91.00 85 PRO A O 1
ATOM 662 N N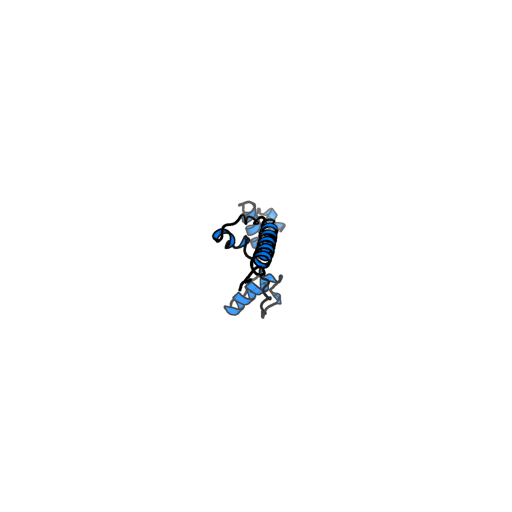 . ALA A 1 86 ? -11.569 -4.052 7.899 1.00 95.44 86 ALA A N 1
ATOM 663 C CA . ALA A 1 86 ? -11.479 -3.741 9.319 1.00 95.44 86 ALA A CA 1
ATOM 664 C C . ALA A 1 86 ? -12.810 -3.161 9.822 1.00 95.44 86 ALA A C 1
ATOM 666 O O . ALA A 1 86 ? -13.499 -2.448 9.089 1.00 95.44 86 ALA A O 1
ATOM 667 N N . ASP A 1 87 ? -13.155 -3.460 11.073 1.00 95.31 87 ASP A N 1
ATOM 668 C CA . ASP A 1 87 ? -14.301 -2.848 11.735 1.00 95.31 87 ASP A CA 1
ATOM 669 C C . ASP A 1 87 ? -14.072 -1.344 11.960 1.00 95.31 87 ASP A C 1
ATOM 671 O O . ASP A 1 87 ? -12.942 -0.843 11.917 1.00 95.31 87 ASP A O 1
ATOM 675 N N . LYS A 1 88 ? -15.167 -0.619 12.208 1.00 95.50 88 LYS A N 1
ATOM 676 C CA . LYS A 1 88 ? -15.152 0.835 12.390 1.00 95.50 88 LYS A CA 1
ATOM 677 C C . LYS A 1 88 ? -14.173 1.294 13.472 1.00 95.50 88 LYS A C 1
ATOM 679 O O . LYS A 1 88 ? -13.421 2.235 13.243 1.00 95.50 88 LYS A O 1
ATOM 684 N N . ILE A 1 89 ? -14.137 0.614 14.616 1.00 95.62 89 ILE A N 1
ATOM 685 C CA . ILE A 1 89 ? -13.308 1.027 15.752 1.00 95.62 89 ILE A CA 1
ATOM 686 C C . ILE A 1 89 ? -11.828 0.792 15.451 1.00 95.62 89 ILE A C 1
ATOM 688 O O . ILE A 1 89 ? -10.984 1.642 15.742 1.00 95.62 89 ILE A O 1
ATOM 692 N N . THR A 1 90 ? -11.502 -0.318 14.788 1.00 96.31 90 THR A N 1
ATOM 693 C CA . THR A 1 90 ? -10.145 -0.569 14.292 1.00 96.31 90 THR A CA 1
ATOM 694 C C . THR A 1 90 ? -9.701 0.494 13.288 1.00 96.31 90 THR A C 1
ATOM 696 O O . THR A 1 90 ? -8.545 0.921 13.340 1.00 96.31 90 THR A O 1
ATOM 699 N N . LEU A 1 91 ? -10.585 0.930 12.382 1.00 96.88 91 LEU A N 1
ATOM 700 C CA . LEU A 1 91 ? -10.278 2.001 11.430 1.00 96.88 91 LEU A CA 1
ATOM 701 C C . LEU A 1 91 ? -10.039 3.336 12.135 1.00 96.88 91 LEU A C 1
ATOM 703 O O . LEU A 1 91 ? -9.011 3.958 11.877 1.00 96.88 91 LEU A O 1
ATOM 707 N N . LEU A 1 92 ? -10.931 3.729 13.049 1.00 97.56 92 LEU A N 1
ATOM 708 C CA . LEU A 1 92 ? -10.796 4.960 13.824 1.00 97.56 92 LEU A CA 1
ATOM 709 C C . LEU A 1 92 ? -9.461 4.986 14.566 1.00 97.56 92 LEU A C 1
ATOM 711 O O . LEU A 1 92 ? -8.676 5.910 14.388 1.00 97.56 92 LEU A O 1
ATOM 715 N N . ARG A 1 93 ? -9.149 3.925 15.318 1.00 97.12 93 ARG A N 1
ATOM 716 C CA . ARG A 1 93 ? -7.904 3.849 16.090 1.00 97.12 93 ARG A CA 1
ATOM 717 C C . ARG A 1 93 ? -6.656 3.952 15.212 1.00 97.12 93 ARG A C 1
ATOM 719 O O . ARG A 1 93 ? -5.680 4.563 15.628 1.00 97.12 93 ARG A O 1
ATOM 726 N N . ARG A 1 94 ? -6.652 3.334 14.025 1.00 97.44 94 ARG A N 1
ATOM 727 C CA . ARG A 1 94 ? -5.521 3.449 13.085 1.00 97.44 94 ARG A CA 1
ATOM 728 C C . ARG A 1 94 ? -5.383 4.878 12.581 1.00 97.44 94 ARG A C 1
ATOM 730 O O . ARG A 1 94 ? -4.299 5.433 12.654 1.00 97.44 94 ARG A O 1
ATOM 737 N N . ALA A 1 95 ? -6.489 5.474 12.143 1.00 97.00 95 ALA A N 1
ATOM 738 C CA . ALA A 1 95 ? -6.488 6.836 11.636 1.00 97.00 95 ALA A CA 1
ATOM 739 C C . ALA A 1 95 ? -6.031 7.846 12.700 1.00 97.00 95 ALA A C 1
ATOM 741 O O . ALA A 1 95 ? -5.188 8.684 12.398 1.00 97.00 95 ALA A O 1
ATOM 742 N N . THR A 1 96 ? -6.522 7.759 13.943 1.00 97.69 96 THR A N 1
ATOM 743 C CA . THR A 1 96 ? -6.103 8.692 15.002 1.00 97.69 96 THR A CA 1
ATOM 744 C C . THR A 1 96 ? -4.636 8.505 15.368 1.00 97.69 96 THR A C 1
ATOM 746 O O . THR A 1 96 ? -3.904 9.485 15.435 1.00 97.69 96 THR A O 1
ATOM 749 N N . LEU A 1 97 ? -4.165 7.264 15.525 1.00 97.88 97 LEU A N 1
ATOM 750 C CA . LEU A 1 97 ? -2.756 7.015 15.837 1.00 97.88 97 LEU A CA 1
ATOM 751 C C . LEU A 1 97 ? -1.826 7.485 14.714 1.00 97.88 97 LEU A C 1
ATOM 753 O O . LEU A 1 97 ? -0.800 8.091 15.007 1.00 97.88 97 LEU A O 1
ATOM 757 N N . ASP A 1 98 ? -2.192 7.260 13.453 1.00 97.44 98 ASP A N 1
ATOM 758 C CA . ASP A 1 98 ? -1.373 7.674 12.311 1.00 97.44 98 ASP A CA 1
ATOM 759 C C . ASP A 1 98 ? -1.345 9.204 12.147 1.00 97.44 98 ASP A C 1
ATOM 761 O O . ASP A 1 98 ? -0.316 9.765 11.772 1.00 97.44 98 ASP A O 1
ATOM 765 N N . LEU A 1 99 ? -2.463 9.890 12.419 1.00 97.50 99 LEU A N 1
ATOM 766 C CA . LEU A 1 99 ? -2.598 11.333 12.192 1.00 97.50 99 LEU A CA 1
ATOM 767 C C . LEU A 1 99 ? -2.173 12.191 13.389 1.00 97.50 99 LEU A C 1
ATOM 769 O O . LEU A 1 99 ? -1.590 13.256 13.195 1.00 97.50 99 LEU A O 1
ATOM 773 N N . THR A 1 100 ? -2.487 11.768 14.615 1.00 96.31 100 THR A N 1
ATOM 774 C CA . THR A 1 100 ? -2.261 12.558 15.839 1.00 96.31 100 THR A CA 1
ATOM 775 C C . THR A 1 100 ? -1.283 11.902 16.807 1.00 96.31 100 THR A C 1
ATOM 777 O O . THR A 1 100 ? -0.769 12.575 17.699 1.00 96.31 100 THR A O 1
ATOM 780 N N . GLY A 1 101 ? -1.014 10.602 16.661 1.00 97.50 101 GLY A N 1
ATOM 781 C CA . GLY A 1 101 ? -0.210 9.832 17.612 1.00 97.50 101 GLY A CA 1
ATOM 782 C C . GLY A 1 101 ? -0.944 9.471 18.907 1.00 97.50 101 GLY A C 1
ATOM 783 O O . GLY A 1 101 ? -0.342 8.864 19.792 1.00 97.50 101 GLY A O 1
ATOM 784 N N . LEU A 1 102 ? -2.228 9.821 19.032 1.00 97.12 102 LEU A N 1
ATOM 785 C CA . LEU A 1 102 ? -3.038 9.580 20.226 1.00 97.12 102 LEU A CA 1
ATOM 786 C C . LEU A 1 102 ? -4.172 8.578 19.938 1.00 97.12 102 LEU A C 1
ATOM 788 O O . LEU A 1 102 ? -4.681 8.502 18.812 1.00 97.12 102 LEU A O 1
ATOM 792 N N . PRO A 1 103 ? -4.578 7.771 20.935 1.00 96.62 103 PRO A N 1
ATOM 793 C CA . PRO A 1 103 ? -5.757 6.923 20.801 1.00 96.62 103 PRO A CA 1
ATOM 794 C C . PRO A 1 103 ? -7.035 7.780 20.706 1.00 96.62 103 PRO A C 1
ATOM 796 O O . PRO A 1 103 ? -7.041 8.907 21.204 1.00 96.62 103 PRO A O 1
ATOM 799 N N . PRO A 1 104 ? -8.118 7.251 20.108 1.00 97.06 104 PRO A N 1
ATOM 800 C CA . PRO A 1 104 ? -9.386 7.965 20.043 1.00 97.06 104 PRO A CA 1
ATOM 801 C C . PRO A 1 104 ? -9.999 8.102 21.440 1.00 97.06 104 PRO A C 1
ATOM 803 O O . PRO A 1 104 ? -9.856 7.218 22.292 1.00 97.06 104 PRO A O 1
ATOM 806 N N . THR A 1 105 ? -10.701 9.204 21.668 1.00 96.12 105 THR A N 1
ATOM 807 C CA . THR A 1 105 ? -11.494 9.428 22.878 1.00 96.12 105 THR A CA 1
ATOM 808 C C . THR A 1 105 ? -12.758 8.555 22.877 1.00 96.12 105 THR A C 1
ATOM 810 O O . THR A 1 105 ? -13.215 8.127 21.814 1.00 96.12 105 THR A O 1
ATOM 813 N N . PRO A 1 106 ? -13.365 8.283 24.048 1.00 95.44 106 PRO A N 1
ATOM 814 C CA . PRO A 1 106 ? -14.621 7.534 24.109 1.00 95.44 106 PRO A CA 1
ATOM 815 C C . PRO A 1 106 ? -15.751 8.159 23.272 1.00 95.44 106 PRO A C 1
ATOM 817 O O . PRO A 1 106 ? -16.478 7.435 22.604 1.00 95.44 106 PRO A O 1
ATOM 820 N N . GLU A 1 107 ? -15.854 9.490 23.245 1.00 96.31 107 GLU A N 1
ATOM 821 C CA . GLU A 1 107 ? -16.869 10.209 22.459 1.00 96.31 107 GLU A CA 1
ATOM 8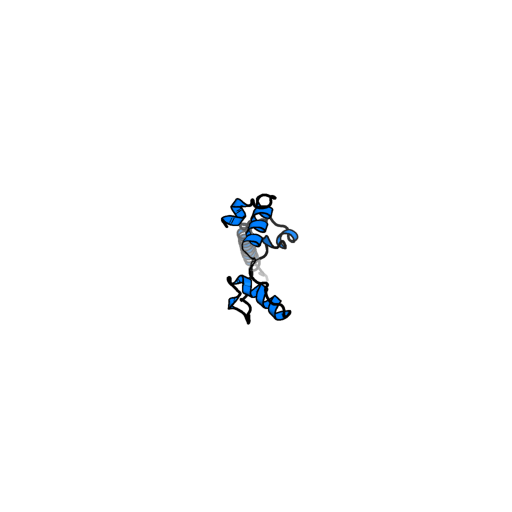22 C C . GLU A 1 107 ? -16.667 10.033 20.941 1.00 96.31 107 GLU A C 1
ATOM 824 O O . GLU A 1 107 ? -17.621 9.801 20.197 1.00 96.31 107 GLU A O 1
ATOM 829 N N . GLU A 1 108 ? -15.420 10.065 20.464 1.00 94.69 108 GLU A N 1
ATOM 830 C CA . GLU A 1 108 ? -15.101 9.793 19.053 1.00 94.69 108 GLU A CA 1
ATOM 831 C C . GLU A 1 108 ? -15.425 8.346 18.659 1.00 94.69 108 GLU A C 1
ATOM 833 O O . GLU A 1 108 ? -15.864 8.089 17.542 1.00 94.69 108 GLU A O 1
ATOM 838 N N . VAL A 1 109 ? -15.238 7.389 19.574 1.00 95.62 109 VAL A N 1
ATOM 839 C CA . VAL A 1 109 ? -15.598 5.978 19.354 1.00 95.62 109 VAL A CA 1
ATOM 840 C C . VAL A 1 109 ? -17.110 5.801 19.203 1.00 95.62 109 VAL A C 1
ATOM 842 O O . VAL A 1 109 ? -17.541 5.003 18.372 1.00 95.62 109 VAL A O 1
ATOM 845 N N . GLU A 1 110 ? -17.915 6.532 19.976 1.00 94.12 110 GLU A N 1
ATOM 846 C CA . GLU A 1 110 ? -19.381 6.457 19.914 1.00 94.12 110 GLU A CA 1
ATOM 847 C C . GLU A 1 110 ? -19.969 7.119 18.657 1.00 94.12 110 GLU A C 1
ATOM 849 O O . GLU A 1 110 ? -21.025 6.701 18.179 1.00 94.12 110 GLU A O 1
ATOM 854 N N . THR A 1 111 ? -19.297 8.133 18.104 1.00 93.69 111 THR A N 1
ATOM 855 C CA . THR A 1 111 ? -19.820 8.965 17.003 1.00 93.69 111 THR A CA 1
ATOM 856 C C . THR A 1 111 ? -19.388 8.533 15.591 1.00 93.69 111 THR A C 1
ATOM 858 O O . THR A 1 111 ? -19.954 9.027 14.613 1.00 93.69 111 THR A O 1
ATOM 861 N N . PHE A 1 112 ? -18.431 7.609 15.459 1.00 90.50 112 PHE A N 1
ATOM 862 C CA . PHE A 1 112 ? -17.823 7.164 14.187 1.00 90.50 112 PHE A CA 1
ATOM 863 C C . PHE A 1 112 ? -18.584 6.025 13.461 1.00 90.50 112 PHE A C 1
ATOM 865 O O . PHE A 1 112 ? -18.734 6.044 12.212 1.00 90.50 112 PHE A O 1
#

Foldseek 3Di:
DDDDDDPPPVVVVVVVVVVVVVVVVVPPDDDDDDPDDPVRCPDPVNDDDDDDDQDDADCCVVDPDSVVSVVRVVCVVVVHDDDDDDDPQVVQQVVCCVPPVDGDDPVRSVPD

Mean predicted aligned error: 13.23 Å

pLDDT: mean 85.76, std 14.64, range [40.88, 97.88]

Secondary structure (DSSP, 8-state):
------HHHHHHHHHHHHHHHHHHHGGG------SS-TTGGGSGGGSPPPP-PPPP-S-GGG--STTHHHHHHHHHHTT--PPPPPPHHHHHHHHHHHHHSSPPPHHHHHH-

Solvent-accessible surface area (backbone atoms only — not comparable to full-atom values): 7365 Å² total; per-residue (Å²): 132,86,89,81,88,76,77,64,65,62,57,53,51,54,53,52,51,50,50,51,51,54,58,57,66,62,65,74,70,74,79,82,80,72,95,63,53,81,70,58,48,68,38,75,91,64,46,83,86,77,90,74,83,77,58,84,54,91,66,54,89,74,43,88,50,80,68,41,31,58,56,48,36,55,31,54,76,68,74,47,76,85,79,77,82,76,53,71,66,61,47,49,41,50,51,32,36,75,75,73,69,40,77,67,52,74,68,58,66,75,73,110